Protein AF-A0A962ZY79-F1 (afdb_monomer)

Structure (mmCIF, N/CA/C/O backbone):
data_AF-A0A962ZY79-F1
#
_entry.id   AF-A0A962ZY79-F1
#
loop_
_atom_site.group_PDB
_atom_site.id
_atom_site.type_symbol
_atom_site.label_atom_id
_atom_site.label_alt_id
_atom_site.label_comp_id
_atom_site.label_asym_id
_atom_site.label_entity_id
_atom_site.label_seq_id
_atom_site.pdbx_PDB_ins_code
_atom_site.Cartn_x
_atom_site.Cartn_y
_atom_site.Cartn_z
_atom_site.occupancy
_atom_site.B_iso_or_equiv
_atom_site.auth_seq_id
_atom_site.auth_comp_id
_atom_site.auth_asym_id
_atom_site.auth_atom_id
_atom_site.pdbx_PDB_model_num
ATOM 1 N N . MET A 1 1 ? 5.409 23.076 5.716 1.00 83.31 1 MET A N 1
ATOM 2 C CA . MET A 1 1 ? 4.988 21.666 5.842 1.00 83.31 1 MET A CA 1
ATOM 3 C C . MET A 1 1 ? 5.632 21.120 7.094 1.00 83.31 1 MET A C 1
ATOM 5 O O . MET A 1 1 ? 6.811 21.381 7.299 1.00 83.31 1 MET A O 1
ATOM 9 N N . GLU A 1 2 ? 4.859 20.437 7.927 1.00 93.69 2 GLU A N 1
ATOM 10 C CA . GLU A 1 2 ? 5.348 19.798 9.148 1.00 93.69 2 GLU A CA 1
ATOM 11 C C . GLU A 1 2 ? 5.471 18.295 8.914 1.00 93.69 2 GLU A C 1
ATOM 13 O O . GLU A 1 2 ? 4.654 17.709 8.201 1.00 93.69 2 GLU A O 1
ATOM 18 N N . TYR A 1 3 ? 6.492 17.680 9.505 1.00 94.19 3 TYR A N 1
ATOM 19 C CA . TYR A 1 3 ? 6.781 16.260 9.341 1.00 94.19 3 TYR A CA 1
ATOM 20 C C . TYR A 1 3 ? 6.933 15.609 10.705 1.00 94.19 3 TYR A C 1
ATOM 22 O O . TYR A 1 3 ? 7.556 16.163 11.609 1.00 94.19 3 TYR A O 1
ATOM 30 N N . LEU A 1 4 ? 6.377 14.411 10.830 1.00 93.94 4 LEU A N 1
ATOM 31 C CA . LEU A 1 4 ? 6.447 13.616 12.041 1.00 93.94 4 LEU A CA 1
ATOM 32 C C . LEU A 1 4 ? 6.751 12.171 11.660 1.00 93.94 4 LEU A C 1
ATOM 34 O O . LEU A 1 4 ? 6.111 11.612 10.770 1.00 93.94 4 LEU A O 1
ATOM 38 N N . LEU A 1 5 ? 7.699 11.560 12.365 1.00 94.12 5 LEU A N 1
ATOM 39 C CA . LEU A 1 5 ? 7.971 10.136 12.244 1.00 94.12 5 LEU A CA 1
ATOM 40 C C . LEU A 1 5 ? 7.049 9.364 13.197 1.00 94.12 5 LEU A C 1
ATOM 42 O O . LEU A 1 5 ? 6.999 9.654 14.392 1.00 94.12 5 LEU A O 1
ATOM 46 N N . LYS A 1 6 ? 6.322 8.377 12.674 1.00 88.44 6 LYS A N 1
ATOM 47 C CA . LYS A 1 6 ? 5.504 7.441 13.456 1.00 88.44 6 LYS A CA 1
ATOM 48 C C . LYS A 1 6 ? 5.846 6.014 13.048 1.00 88.44 6 LYS A C 1
ATOM 50 O O . LYS A 1 6 ? 6.143 5.761 11.886 1.00 88.44 6 LYS A O 1
ATOM 55 N N . SER A 1 7 ? 5.773 5.102 14.009 1.00 89.75 7 SER A N 1
ATOM 56 C CA . SER A 1 7 ? 5.880 3.659 13.797 1.00 89.75 7 SER A CA 1
ATOM 57 C C . SER A 1 7 ? 4.629 2.992 14.361 1.00 89.75 7 SER A C 1
ATOM 59 O O . SER A 1 7 ? 4.092 3.451 15.372 1.00 89.75 7 SER A O 1
ATOM 61 N N . GLY A 1 8 ? 4.142 1.953 13.695 1.00 88.19 8 GLY A N 1
ATOM 62 C CA . GLY A 1 8 ? 2.929 1.240 14.077 1.00 88.19 8 GLY A CA 1
ATOM 63 C C . GLY A 1 8 ? 2.317 0.487 12.904 1.00 88.19 8 GLY A C 1
ATOM 64 O O . GLY A 1 8 ? 2.841 0.524 11.792 1.00 88.19 8 GLY A O 1
ATOM 65 N N . ASP A 1 9 ? 1.197 -0.180 13.172 1.00 91.19 9 ASP A N 1
ATOM 66 C CA . ASP A 1 9 ? 0.414 -0.879 12.155 1.00 91.19 9 ASP A CA 1
ATOM 67 C C . ASP A 1 9 ? -0.217 0.128 11.174 1.00 91.19 9 ASP A C 1
ATOM 69 O O . ASP A 1 9 ? -1.003 0.979 11.611 1.00 91.19 9 ASP A O 1
ATOM 73 N N . PRO A 1 10 ? 0.089 0.049 9.864 1.00 91.62 10 PRO A N 1
ATOM 74 C CA . PRO A 1 10 ? -0.458 0.961 8.868 1.00 91.62 10 PRO A CA 1
ATOM 75 C C . PRO A 1 10 ? -1.990 0.896 8.768 1.00 91.62 10 PRO A C 1
ATOM 77 O O . PRO A 1 10 ? -2.608 1.926 8.496 1.00 91.62 10 PRO A O 1
ATOM 80 N N . ALA A 1 11 ? -2.626 -0.254 9.028 1.00 92.06 11 ALA A N 1
ATOM 81 C CA . ALA A 1 11 ? -4.083 -0.399 8.919 1.00 92.06 11 ALA A CA 1
ATOM 82 C C . ALA A 1 11 ? -4.840 0.383 10.012 1.00 92.06 11 ALA A C 1
ATOM 84 O O . ALA A 1 11 ? -5.933 0.914 9.780 1.00 92.06 11 ALA A O 1
ATOM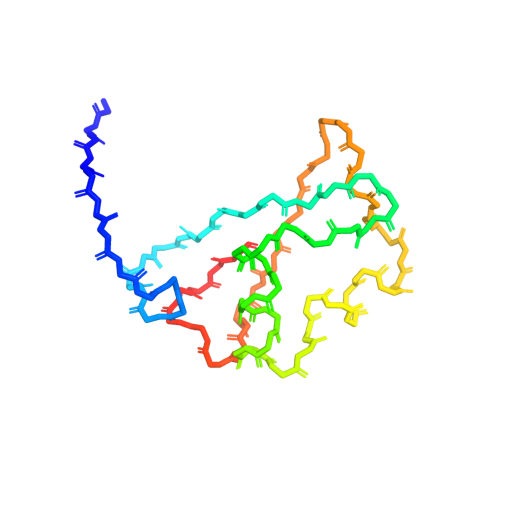 85 N N . GLY A 1 12 ? -4.235 0.506 11.197 1.00 92.69 12 GLY A N 1
ATOM 86 C CA . GLY A 1 12 ? -4.775 1.241 12.343 1.00 92.69 12 GLY A CA 1
ATOM 87 C C . GLY A 1 12 ? -4.507 2.752 12.333 1.00 92.69 12 GLY A C 1
ATOM 88 O O . GLY A 1 12 ? -4.993 3.470 13.214 1.00 92.69 12 GLY A O 1
ATOM 89 N N . LEU A 1 13 ? -3.733 3.273 11.373 1.00 91.94 13 LEU A N 1
ATOM 90 C CA . LEU A 1 13 ? -3.367 4.690 11.346 1.00 91.94 13 LEU A CA 1
ATOM 91 C C . LEU A 1 13 ? -4.559 5.573 10.956 1.00 91.94 13 LEU A C 1
ATOM 93 O O . LEU A 1 13 ? -5.024 5.586 9.817 1.00 91.94 13 LEU A O 1
ATOM 97 N N . LYS A 1 14 ? -5.004 6.403 11.904 1.00 89.88 14 LYS A N 1
ATOM 98 C CA . LYS A 1 14 ? -6.007 7.448 11.664 1.00 89.88 14 LYS A CA 1
ATOM 99 C C . LYS A 1 14 ? -5.367 8.631 10.943 1.00 89.88 14 LYS A C 1
ATOM 101 O O . LYS A 1 14 ? -4.800 9.526 11.570 1.00 89.88 14 LYS A O 1
ATOM 106 N N . THR A 1 15 ? -5.451 8.614 9.621 1.00 91.88 15 THR A N 1
ATOM 107 C CA . THR A 1 15 ? -5.005 9.693 8.732 1.00 91.88 15 THR A CA 1
ATOM 108 C C . THR A 1 15 ? -6.026 9.920 7.622 1.00 91.88 15 THR A C 1
ATOM 110 O O . THR A 1 15 ? -6.858 9.058 7.338 1.00 91.88 15 THR A O 1
ATOM 113 N N . SER A 1 16 ? -5.971 11.082 6.977 1.00 92.31 16 SER A N 1
ATOM 114 C CA . SER A 1 16 ? -6.860 11.423 5.865 1.00 92.31 16 SER A CA 1
ATOM 115 C C . SER A 1 16 ? -6.494 10.717 4.555 1.00 92.31 16 SER A C 1
ATOM 117 O O . SER A 1 16 ? -7.342 10.644 3.666 1.00 92.31 16 SER A O 1
ATOM 119 N N . CYS A 1 17 ? -5.249 10.260 4.407 1.00 94.44 17 CYS A N 1
ATOM 120 C CA . CYS A 1 17 ? -4.773 9.460 3.281 1.00 94.44 17 CYS A CA 1
ATOM 121 C C . CYS A 1 17 ? -3.538 8.662 3.706 1.00 94.44 17 CYS A C 1
ATOM 123 O O . CYS A 1 17 ? -2.626 9.223 4.325 1.00 94.44 17 CYS A O 1
ATOM 125 N N . LEU A 1 18 ? -3.505 7.380 3.359 1.00 94.94 18 LEU A N 1
ATOM 126 C CA . LEU A 1 18 ? -2.288 6.574 3.329 1.00 94.94 18 LEU A CA 1
ATOM 127 C C . LEU A 1 18 ? -1.720 6.581 1.910 1.00 94.94 18 LEU A C 1
ATOM 129 O O . LEU A 1 18 ? -2.451 6.814 0.957 1.00 94.94 18 LEU A O 1
ATOM 133 N N . VAL A 1 19 ? -0.413 6.372 1.779 1.00 95.19 19 VAL A N 1
ATOM 134 C CA . VAL A 1 19 ? 0.258 6.232 0.482 1.00 95.19 19 VAL A CA 1
ATOM 135 C C . VAL A 1 19 ? 1.159 5.015 0.577 1.00 95.19 19 VAL A C 1
ATOM 137 O O . VAL A 1 19 ? 1.985 4.932 1.488 1.00 95.19 19 VAL A O 1
ATOM 140 N N . VAL A 1 20 ? 1.005 4.077 -0.355 1.00 95.12 20 VAL A N 1
ATOM 141 C CA . VAL A 1 20 ? 1.818 2.860 -0.410 1.00 95.12 20 VAL A CA 1
ATOM 142 C C . VAL A 1 20 ? 2.390 2.615 -1.796 1.00 95.12 20 VAL A C 1
ATOM 144 O O . VAL A 1 20 ? 1.820 3.007 -2.811 1.00 95.12 20 VAL A O 1
ATOM 147 N N . GLY A 1 21 ? 3.548 1.958 -1.830 1.00 94.81 21 GLY A N 1
ATOM 148 C CA . GLY A 1 21 ? 4.225 1.612 -3.072 1.00 94.81 21 GLY A CA 1
ATOM 149 C C . GLY A 1 21 ? 3.633 0.362 -3.719 1.00 94.81 21 GLY A C 1
ATOM 150 O O . GLY A 1 21 ? 3.452 -0.664 -3.057 1.00 94.81 21 GLY A O 1
ATOM 151 N N . ILE A 1 22 ? 3.407 0.442 -5.027 1.00 95.69 22 ILE A N 1
ATOM 152 C CA . ILE A 1 22 ? 3.100 -0.691 -5.899 1.00 95.69 22 ILE A CA 1
ATOM 153 C C . ILE A 1 22 ? 4.152 -0.686 -7.005 1.00 95.69 22 ILE A C 1
ATOM 155 O O . ILE A 1 22 ? 4.317 0.315 -7.701 1.00 95.69 22 ILE A O 1
ATOM 159 N N . TYR A 1 23 ? 4.876 -1.785 -7.145 1.00 94.31 23 TYR A N 1
ATOM 160 C CA . TYR A 1 23 ? 5.892 -1.959 -8.169 1.00 94.31 23 TYR A CA 1
ATOM 161 C C . TYR A 1 23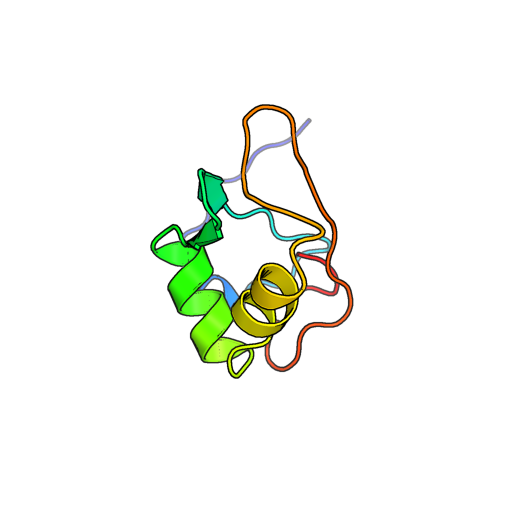 ? 5.268 -2.334 -9.517 1.00 94.31 23 TYR A C 1
ATOM 163 O O . TYR A 1 23 ? 4.094 -2.712 -9.624 1.00 94.31 23 TYR A O 1
ATOM 171 N N . ALA A 1 24 ? 6.085 -2.236 -10.566 1.00 92.75 24 ALA A N 1
ATOM 172 C CA . ALA A 1 24 ? 5.673 -2.552 -11.923 1.00 92.75 24 ALA A CA 1
ATOM 173 C C . ALA A 1 24 ? 5.069 -3.961 -12.010 1.00 92.75 24 ALA A C 1
ATOM 175 O O . ALA A 1 24 ? 5.511 -4.887 -11.337 1.00 92.75 24 ALA A O 1
ATOM 176 N N . ARG A 1 25 ? 4.079 -4.122 -12.896 1.00 90.44 25 ARG A N 1
ATOM 177 C CA . ARG A 1 25 ? 3.274 -5.351 -13.046 1.00 90.44 25 ARG A CA 1
ATOM 178 C C . ARG A 1 25 ? 2.350 -5.633 -11.851 1.00 90.44 25 ARG A C 1
ATOM 180 O O . ARG A 1 25 ? 1.858 -6.749 -11.724 1.00 90.44 25 ARG A O 1
ATOM 187 N N . GLY A 1 26 ? 2.068 -4.621 -11.024 1.00 91.25 26 GLY A N 1
ATOM 188 C CA . GLY A 1 26 ? 1.134 -4.732 -9.901 1.00 91.25 26 GLY A CA 1
ATOM 189 C C . GLY A 1 26 ? 1.689 -5.520 -8.712 1.00 91.25 26 GLY A C 1
ATOM 190 O O . GLY A 1 26 ? 0.922 -6.120 -7.961 1.00 91.25 26 GLY A O 1
ATOM 191 N N . GLU A 1 27 ? 3.009 -5.559 -8.545 1.00 94.00 27 GLU A N 1
ATOM 192 C CA . GLU A 1 27 ? 3.633 -6.203 -7.392 1.00 94.00 27 GLU A CA 1
ATOM 193 C C . GLU A 1 27 ? 3.489 -5.310 -6.150 1.00 94.00 27 GLU A C 1
ATOM 195 O O . GLU A 1 27 ? 3.854 -4.137 -6.150 1.00 94.00 27 GLU A O 1
ATOM 200 N N . LEU A 1 28 ? 2.913 -5.854 -5.079 1.00 95.62 28 LEU A N 1
ATOM 201 C CA . LEU A 1 28 ? 2.700 -5.110 -3.840 1.00 95.62 28 LEU A CA 1
ATOM 202 C C . LEU A 1 28 ? 4.019 -4.966 -3.077 1.00 95.62 28 LEU A C 1
ATOM 204 O O . LEU A 1 28 ? 4.710 -5.959 -2.854 1.00 95.62 28 LEU A O 1
ATOM 208 N N . SER A 1 29 ? 4.327 -3.759 -2.594 1.00 95.88 29 SER A N 1
ATOM 209 C CA . SER A 1 29 ? 5.319 -3.613 -1.520 1.00 95.88 29 SER A CA 1
ATOM 210 C C . SER A 1 29 ? 4.876 -4.361 -0.260 1.00 95.88 29 SER A C 1
ATOM 212 O O . SER A 1 29 ? 3.696 -4.677 -0.102 1.00 95.88 29 SER A O 1
ATOM 214 N N . GLN A 1 30 ? 5.804 -4.615 0.666 1.00 95.12 30 GLN A N 1
ATOM 215 C CA . GLN A 1 30 ? 5.493 -5.312 1.917 1.00 95.12 30 GLN A CA 1
ATOM 216 C C . GLN A 1 30 ? 4.319 -4.653 2.667 1.00 95.12 30 GLN A C 1
ATOM 218 O O . GLN A 1 30 ? 3.334 -5.318 2.975 1.00 95.12 30 GLN A O 1
ATOM 223 N N . THR A 1 31 ? 4.369 -3.334 2.860 1.00 94.75 31 THR A N 1
ATOM 224 C CA . THR A 1 31 ? 3.295 -2.572 3.518 1.00 94.75 31 THR A CA 1
ATOM 225 C C . THR A 1 31 ? 1.984 -2.617 2.728 1.00 94.75 31 THR A C 1
ATOM 227 O O . THR A 1 31 ? 0.910 -2.730 3.313 1.00 94.75 31 THR A O 1
ATOM 230 N N . ALA A 1 32 ? 2.041 -2.569 1.391 1.00 95.69 32 ALA A N 1
ATOM 231 C CA . ALA A 1 32 ? 0.843 -2.704 0.563 1.00 95.69 32 ALA A CA 1
ATOM 232 C C . ALA A 1 32 ? 0.229 -4.111 0.660 1.00 95.69 32 ALA A C 1
ATOM 234 O O . ALA A 1 32 ? -0.990 -4.246 0.625 1.00 95.69 32 ALA A O 1
ATOM 235 N N . ALA A 1 33 ? 1.046 -5.158 0.809 1.00 96.19 33 ALA A N 1
ATOM 236 C CA . ALA A 1 33 ? 0.575 -6.525 1.007 1.00 96.19 33 ALA A CA 1
ATOM 237 C C . ALA A 1 33 ? -0.083 -6.720 2.381 1.00 96.19 33 ALA A C 1
ATOM 239 O O . ALA A 1 33 ? -1.111 -7.390 2.464 1.00 96.19 33 ALA A O 1
ATOM 240 N N . GLU A 1 34 ? 0.463 -6.114 3.436 1.00 95.06 34 GLU A N 1
ATOM 241 C CA . GLU A 1 34 ? -0.144 -6.098 4.775 1.00 95.06 34 GLU A CA 1
ATOM 242 C C . GLU A 1 34 ? -1.513 -5.393 4.757 1.00 95.06 34 GLU A C 1
ATOM 244 O O . GLU A 1 34 ? -2.498 -5.923 5.274 1.00 95.06 34 GLU A O 1
ATOM 249 N N . LEU A 1 35 ? -1.618 -4.249 4.070 1.00 95.31 35 LEU A N 1
ATOM 250 C CA . LEU A 1 35 ? -2.888 -3.533 3.895 1.00 95.31 35 LEU A CA 1
ATOM 251 C C . LEU A 1 35 ? -3.883 -4.286 3.003 1.00 95.31 35 LEU A C 1
ATOM 253 O O . LEU A 1 35 ? -5.084 -4.274 3.274 1.00 95.31 35 LEU A O 1
ATOM 257 N N . ASP A 1 36 ? -3.415 -4.971 1.958 1.00 96.12 36 ASP A N 1
ATOM 258 C CA . ASP A 1 36 ? -4.255 -5.844 1.129 1.00 96.12 36 ASP A CA 1
ATOM 259 C C . ASP A 1 36 ? -4.843 -6.982 1.971 1.00 96.12 36 ASP A C 1
ATOM 261 O O . ASP A 1 36 ? -6.032 -7.266 1.877 1.00 96.12 36 ASP A O 1
ATOM 265 N N . GLN A 1 37 ? -4.044 -7.597 2.847 1.00 95.94 37 GLN A N 1
ATOM 266 C CA . GLN A 1 37 ? -4.530 -8.628 3.766 1.00 95.94 37 GLN A CA 1
ATOM 267 C C . GLN A 1 37 ? -5.562 -8.074 4.753 1.00 95.94 37 GLN A C 1
ATOM 269 O O . GLN A 1 37 ? -6.632 -8.666 4.895 1.00 95.94 37 GLN A O 1
ATOM 274 N N . ALA A 1 38 ? -5.284 -6.929 5.385 1.00 95.25 38 ALA A N 1
ATOM 275 C CA . ALA A 1 38 ? -6.217 -6.284 6.310 1.00 95.25 38 ALA A CA 1
ATOM 276 C C . ALA A 1 38 ? -7.549 -5.927 5.624 1.00 95.25 38 ALA A C 1
ATOM 278 O O . ALA A 1 38 ? -8.623 -6.178 6.173 1.00 95.25 38 ALA A O 1
ATOM 279 N N . SER A 1 39 ? -7.487 -5.431 4.385 1.00 94.94 39 SER A N 1
ATOM 280 C CA . SER A 1 39 ? -8.659 -5.080 3.572 1.00 94.94 39 SER A CA 1
ATOM 281 C C . SER A 1 39 ? -9.335 -6.261 2.865 1.00 94.94 39 SER A C 1
ATOM 283 O O . SER A 1 39 ? -10.265 -6.064 2.089 1.00 94.94 39 SER A O 1
ATOM 285 N N . GLY A 1 40 ? -8.922 -7.507 3.116 1.00 94.75 40 GLY A N 1
ATOM 286 C CA . GLY A 1 40 ? -9.575 -8.686 2.532 1.00 94.75 40 GLY A CA 1
ATOM 287 C C . GLY A 1 40 ? -9.293 -8.904 1.038 1.00 94.75 40 GLY A C 1
ATOM 288 O O . GLY A 1 40 ? -10.068 -9.571 0.348 1.00 94.75 40 GLY A O 1
ATOM 289 N N . GLY A 1 41 ? -8.180 -8.376 0.528 1.00 95.25 41 GLY A N 1
ATOM 290 C CA . GLY A 1 41 ? -7.713 -8.576 -0.845 1.00 95.25 41 GLY A CA 1
ATOM 291 C C . GLY A 1 41 ? -8.213 -7.536 -1.851 1.00 95.25 41 GLY A C 1
ATOM 292 O O . GLY A 1 41 ? -8.141 -7.779 -3.061 1.00 95.25 41 GLY A O 1
ATOM 293 N N . GLU A 1 42 ? -8.774 -6.416 -1.389 1.00 94.38 42 GLU A N 1
ATOM 294 C CA . GLU A 1 42 ? -9.365 -5.391 -2.258 1.00 94.38 42 GLU A CA 1
ATOM 295 C C . GLU A 1 42 ? -8.333 -4.700 -3.159 1.00 94.38 42 GLU A C 1
ATOM 297 O O . GLU A 1 42 ? -8.620 -4.439 -4.330 1.00 94.38 42 GLU A O 1
ATOM 302 N N . ILE A 1 43 ? -7.102 -4.491 -2.683 1.00 94.69 43 ILE A N 1
ATOM 303 C CA . ILE A 1 43 ? -6.033 -3.887 -3.492 1.00 94.69 43 ILE A CA 1
ATOM 304 C C . ILE A 1 43 ? -5.678 -4.822 -4.653 1.00 94.69 43 ILE A C 1
ATOM 306 O O . ILE A 1 43 ? -5.618 -4.401 -5.808 1.00 94.69 43 ILE A O 1
ATOM 310 N N . ARG A 1 44 ? -5.526 -6.126 -4.404 1.00 94.62 44 ARG A N 1
ATOM 311 C CA . ARG A 1 44 ? -5.296 -7.100 -5.482 1.00 94.62 44 ARG A CA 1
ATOM 312 C C . ARG A 1 44 ? -6.480 -7.224 -6.428 1.00 94.62 44 ARG A C 1
ATOM 314 O O . ARG A 1 44 ? -6.270 -7.392 -7.629 1.00 94.62 44 ARG A O 1
ATOM 321 N N . ARG A 1 45 ? -7.718 -7.164 -5.928 1.00 94.19 45 ARG A N 1
ATOM 322 C CA . ARG A 1 45 ? -8.920 -7.145 -6.782 1.00 94.19 45 ARG A CA 1
ATOM 323 C C . ARG A 1 45 ? -8.924 -5.926 -7.695 1.00 94.19 45 ARG A C 1
ATOM 325 O O . ARG A 1 45 ? -9.249 -6.068 -8.871 1.00 94.19 45 ARG A O 1
ATOM 332 N N . PHE A 1 46 ? -8.522 -4.768 -7.177 1.00 93.69 46 PHE A N 1
ATOM 333 C CA . PHE A 1 46 ? -8.335 -3.554 -7.959 1.00 93.69 46 PHE A CA 1
ATOM 334 C C . PHE A 1 46 ? -7.271 -3.746 -9.051 1.00 93.69 46 PHE A C 1
ATOM 336 O O . PHE A 1 46 ? -7.564 -3.556 -10.229 1.00 93.69 46 PHE A O 1
ATOM 343 N N . LEU A 1 47 ? -6.075 -4.221 -8.694 1.00 93.56 47 LEU A N 1
ATOM 344 C CA . LEU A 1 47 ? -4.974 -4.430 -9.645 1.00 93.56 47 LEU A CA 1
ATOM 345 C C . LEU A 1 47 ? -5.313 -5.433 -10.753 1.00 93.56 47 LEU A C 1
ATOM 347 O O . LEU A 1 47 ? -4.909 -5.253 -11.900 1.00 93.56 47 LEU A O 1
ATOM 351 N N . LYS A 1 48 ? -6.106 -6.465 -10.442 1.00 93.44 48 LYS A N 1
ATOM 352 C CA . LYS A 1 48 ? -6.581 -7.447 -11.430 1.00 93.44 48 LYS A CA 1
ATOM 353 C C . LYS A 1 48 ? -7.462 -6.843 -12.525 1.00 93.44 48 LYS A C 1
ATOM 355 O O . LYS A 1 48 ? -7.585 -7.464 -13.575 1.00 93.44 48 LYS A O 1
ATOM 360 N N . ARG A 1 49 ? -8.055 -5.662 -12.312 1.00 92.12 49 ARG A N 1
ATOM 361 C CA . ARG A 1 49 ? -8.807 -4.952 -13.361 1.00 92.12 49 ARG A CA 1
ATOM 362 C C . ARG A 1 49 ? -7.899 -4.399 -14.458 1.00 92.12 49 ARG A C 1
ATOM 364 O O . ARG A 1 49 ? -8.350 -4.232 -15.581 1.00 92.12 49 ARG A O 1
ATOM 371 N N . GLY A 1 50 ? -6.618 -4.181 -14.156 1.00 89.50 50 GLY A N 1
ATOM 372 C CA . GLY A 1 50 ? -5.608 -3.777 -15.135 1.00 89.50 50 GLY A CA 1
ATOM 373 C C . GLY A 1 50 ? -5.510 -2.272 -15.392 1.00 89.50 50 GLY A C 1
ATOM 374 O O . GLY A 1 50 ? -4.577 -1.860 -16.085 1.00 89.50 50 GLY A O 1
ATOM 375 N N . ASP A 1 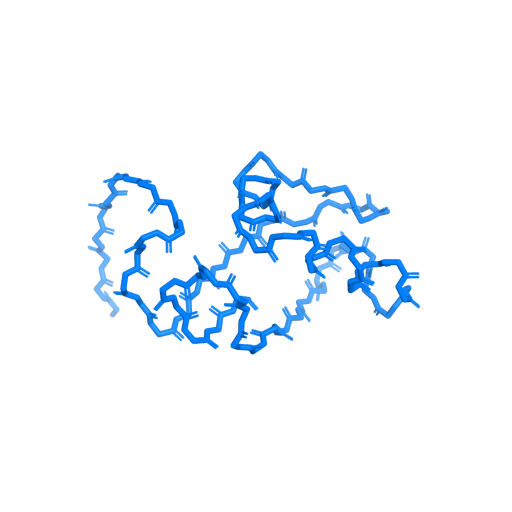51 ? -6.393 -1.462 -14.795 1.00 87.94 51 ASP A N 1
ATOM 376 C CA . ASP A 1 51 ? -6.394 0.009 -14.903 1.00 87.94 51 ASP A CA 1
ATOM 377 C C . ASP A 1 51 ? -5.120 0.646 -14.325 1.00 87.94 51 ASP A C 1
ATOM 379 O O . ASP A 1 51 ? -4.694 1.724 -14.737 1.00 87.94 51 ASP A O 1
ATOM 383 N N . PHE A 1 52 ? -4.470 -0.051 -13.393 1.00 92.88 52 PHE A N 1
ATOM 384 C CA . PHE A 1 52 ? -3.243 0.384 -12.746 1.00 92.88 52 PHE A CA 1
ATOM 385 C C . PHE A 1 52 ? -2.228 -0.757 -12.696 1.00 92.88 52 PHE A C 1
ATOM 387 O O . PHE A 1 52 ? -2.557 -1.880 -12.315 1.00 92.88 52 PHE A O 1
ATOM 394 N N . GLN A 1 53 ? -0.980 -0.466 -13.071 1.00 90.62 53 GLN A N 1
ATOM 395 C CA . GLN A 1 53 ? 0.082 -1.474 -13.195 1.00 90.62 53 GLN A CA 1
ATOM 396 C C . GLN A 1 53 ? 1.356 -1.114 -12.419 1.00 90.62 53 GLN A C 1
ATOM 398 O O . GLN A 1 53 ? 2.368 -1.798 -12.583 1.00 90.62 53 GLN A O 1
ATOM 403 N N . GLY A 1 54 ? 1.328 -0.054 -11.602 1.00 91.44 54 GLY A N 1
ATOM 404 C CA . GLY A 1 54 ? 2.474 0.372 -10.791 1.00 91.44 54 GLY A CA 1
ATOM 405 C C . GLY A 1 54 ? 3.675 0.833 -11.620 1.00 91.44 54 GLY A C 1
ATOM 406 O O . GLY A 1 54 ? 4.820 0.618 -11.227 1.00 91.44 54 GLY A O 1
ATOM 407 N N . ARG A 1 55 ? 3.448 1.401 -12.813 1.00 93.12 55 ARG A N 1
ATOM 408 C CA . ARG A 1 55 ? 4.542 2.002 -13.591 1.00 93.12 55 ARG A CA 1
ATOM 409 C C . ARG A 1 55 ? 4.990 3.294 -12.911 1.00 93.12 55 ARG A C 1
ATOM 411 O O . ARG A 1 55 ? 4.223 3.911 -12.175 1.00 93.12 55 ARG A O 1
ATOM 418 N N . ALA A 1 56 ? 6.222 3.712 -13.191 1.00 91.56 56 ALA A N 1
ATOM 419 C CA . ALA A 1 56 ? 6.704 5.013 -12.748 1.00 91.56 56 ALA A CA 1
ATOM 420 C C . ALA A 1 56 ? 5.711 6.119 -13.147 1.00 91.56 56 ALA A C 1
ATOM 422 O O . ALA A 1 56 ? 5.075 6.031 -14.198 1.00 91.56 56 ALA A O 1
ATOM 423 N N . GLU A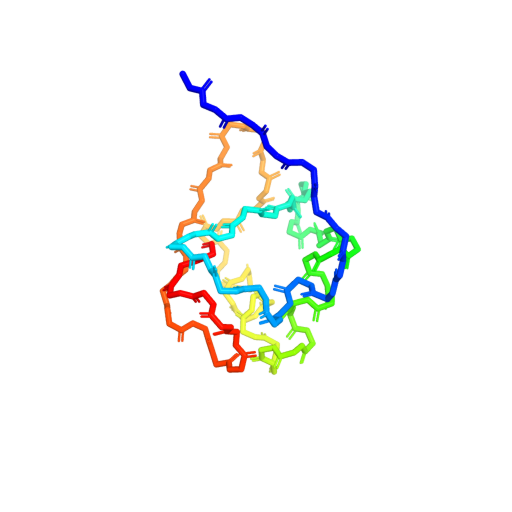 1 57 ? 5.576 7.122 -12.278 1.00 92.00 57 GLU A N 1
ATOM 424 C CA . GLU A 1 57 ? 4.686 8.282 -12.457 1.00 92.00 57 GLU A CA 1
ATOM 425 C C . GLU A 1 57 ? 3.179 7.969 -12.444 1.00 92.00 57 GLU A C 1
ATOM 427 O O . GLU A 1 57 ? 2.362 8.874 -12.606 1.00 92.00 57 GLU A O 1
ATOM 432 N N . GLN A 1 58 ? 2.779 6.719 -12.191 1.00 93.69 58 GLN A N 1
ATOM 433 C CA . GLN A 1 58 ? 1.379 6.380 -11.948 1.00 93.69 58 GLN A CA 1
ATOM 434 C C . GLN A 1 58 ? 1.033 6.517 -10.464 1.00 93.69 58 GLN A C 1
ATOM 436 O O . GLN A 1 58 ? 1.766 6.055 -9.591 1.00 93.69 58 GLN A O 1
ATOM 441 N N . ALA A 1 59 ? -0.138 7.083 -10.188 1.00 94.31 59 ALA A N 1
ATOM 442 C CA . ALA A 1 59 ? -0.758 7.095 -8.870 1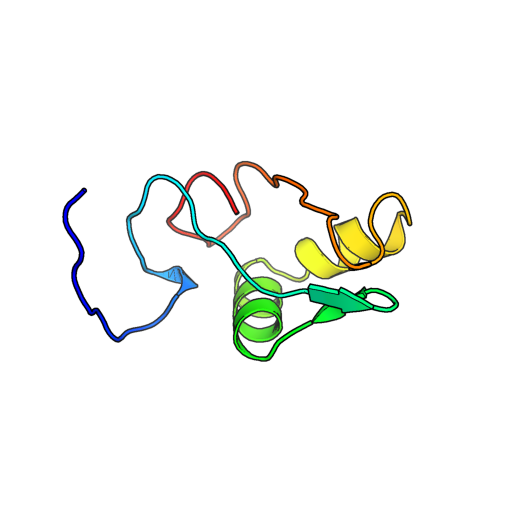.00 94.31 59 ALA A CA 1
ATOM 443 C C . ALA A 1 59 ? -2.258 6.843 -9.024 1.00 94.31 59 ALA A C 1
ATOM 445 O O . ALA A 1 59 ? -2.859 7.234 -10.025 1.00 94.31 59 ALA A O 1
ATOM 446 N N . GLN A 1 60 ? -2.855 6.181 -8.040 1.00 94.50 60 GLN A N 1
ATOM 447 C CA . GLN A 1 60 ? -4.265 5.836 -8.064 1.00 94.50 60 GLN A CA 1
ATOM 448 C C . GLN A 1 60 ? -4.826 5.881 -6.652 1.00 94.50 60 GL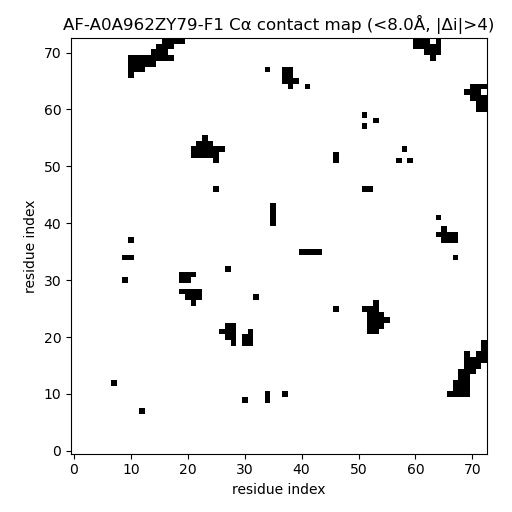N A C 1
ATOM 450 O O . GLN A 1 60 ? -4.229 5.315 -5.746 1.00 94.50 60 GLN A O 1
ATOM 455 N N . PHE A 1 61 ? -5.980 6.528 -6.501 1.00 94.62 61 PHE A N 1
ATOM 456 C CA . PHE A 1 61 ? -6.708 6.573 -5.240 1.00 94.62 61 PHE A CA 1
ATOM 457 C C . PHE A 1 61 ? -7.705 5.424 -5.145 1.00 94.62 61 PHE A C 1
ATOM 459 O O . PHE A 1 61 ? -8.440 5.153 -6.104 1.00 94.62 61 PHE A O 1
ATOM 466 N N . LEU A 1 62 ? -7.760 4.821 -3.963 1.00 94.00 62 LEU A N 1
ATOM 467 C CA . LEU A 1 62 ? -8.817 3.945 -3.485 1.00 94.00 62 LEU A CA 1
ATOM 468 C C . LEU A 1 62 ? -9.527 4.629 -2.314 1.00 94.00 62 LEU A C 1
ATOM 470 O O . LEU A 1 62 ? -8.903 5.270 -1.468 1.00 94.00 62 LEU A O 1
ATOM 474 N N . TYR A 1 63 ? -10.848 4.497 -2.278 1.00 95.06 63 TYR A N 1
ATOM 475 C CA . TYR A 1 63 ? -11.695 5.119 -1.265 1.00 95.06 63 TYR A CA 1
ATOM 476 C C . TYR A 1 63 ? -12.350 4.041 -0.415 1.00 95.06 63 TYR A C 1
ATOM 478 O O . TYR A 1 63 ? -12.746 3.004 -0.947 1.00 95.06 63 TYR A O 1
ATOM 486 N N . ASP A 1 64 ? -12.453 4.314 0.885 1.00 92.12 64 ASP A N 1
ATOM 487 C CA . ASP A 1 64 ? -13.224 3.518 1.843 1.00 92.12 64 ASP A CA 1
ATOM 488 C C . ASP A 1 64 ? -12.906 2.013 1.791 1.00 92.12 64 ASP A C 1
ATOM 490 O O . ASP A 1 64 ? -13.793 1.157 1.734 1.00 92.12 64 ASP A O 1
ATOM 494 N N . LEU A 1 65 ? -11.608 1.680 1.809 1.00 93.06 65 LEU A N 1
ATOM 495 C CA . LEU A 1 65 ? -11.167 0.291 1.905 1.00 93.06 65 LEU A CA 1
ATOM 496 C C . LEU A 1 65 ? -11.649 -0.321 3.230 1.00 93.06 65 LEU A C 1
ATOM 498 O O . LEU A 1 65 ? -11.456 0.277 4.294 1.00 93.06 65 LEU A O 1
ATOM 502 N N . PRO A 1 66 ? -12.238 -1.528 3.203 1.00 93.31 66 PRO A N 1
ATOM 503 C CA . PRO A 1 66 ? -12.710 -2.178 4.416 1.00 93.31 66 PRO A CA 1
ATOM 504 C C . PRO A 1 66 ? -11.540 -2.432 5.375 1.00 93.31 66 PRO A C 1
ATOM 506 O O . PRO A 1 66 ? -10.428 -2.725 4.944 1.00 93.31 66 PRO A O 1
ATOM 509 N N . ASN A 1 67 ? -11.800 -2.338 6.681 1.00 93.06 67 ASN A N 1
ATOM 510 C CA . ASN A 1 67 ? -10.832 -2.584 7.762 1.00 93.06 67 ASN A CA 1
ATOM 511 C C . ASN A 1 67 ? -9.578 -1.687 7.763 1.00 93.06 67 ASN A C 1
ATOM 513 O O . ASN A 1 67 ? -8.654 -1.942 8.535 1.00 93.06 67 ASN A O 1
ATOM 517 N N . ILE A 1 68 ? -9.541 -0.632 6.946 1.00 94.75 68 ILE A N 1
ATOM 518 C CA . ILE A 1 68 ? -8.489 0.384 6.973 1.00 94.75 68 ILE A CA 1
ATOM 519 C C . ILE A 1 68 ? -9.046 1.638 7.642 1.00 94.75 68 ILE A C 1
ATOM 521 O O . ILE A 1 68 ? -10.116 2.127 7.295 1.00 94.75 68 ILE A O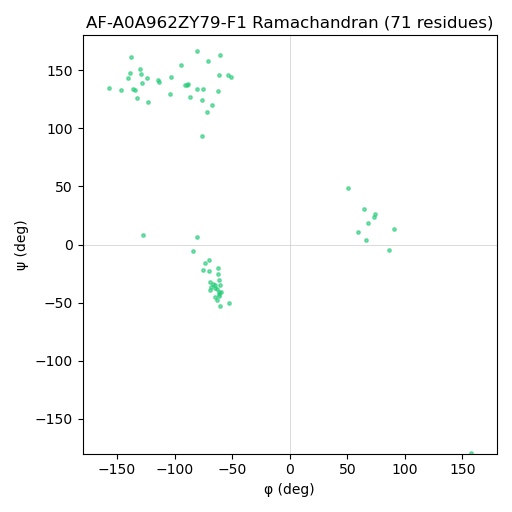 1
ATOM 525 N N . SER A 1 69 ? -8.322 2.170 8.627 1.00 93.88 69 SER A N 1
ATOM 526 C CA . SER A 1 69 ? -8.789 3.325 9.410 1.00 93.88 69 SER A CA 1
ATOM 527 C C . SER A 1 69 ? -8.723 4.653 8.645 1.00 93.88 69 SER A C 1
ATOM 529 O O . SER A 1 69 ? -9.309 5.645 9.081 1.00 93.88 69 SER A O 1
ATOM 531 N N . SER A 1 70 ? -7.980 4.699 7.537 1.00 92.25 70 SER A N 1
ATOM 532 C CA . SER A 1 70 ? -7.908 5.865 6.659 1.00 92.25 70 SER A CA 1
ATOM 533 C C . SER A 1 70 ? -8.995 5.808 5.591 1.00 92.25 70 SER A C 1
ATOM 535 O O . SER A 1 70 ? -9.193 4.773 4.966 1.00 92.25 70 SER A O 1
ATOM 537 N N . GLY A 1 71 ? -9.655 6.940 5.329 1.00 90.19 71 GLY A N 1
ATOM 538 C CA . GLY A 1 71 ? -10.683 7.020 4.282 1.00 90.19 71 GLY A CA 1
ATOM 539 C C . GLY A 1 71 ? -10.137 6.938 2.850 1.00 90.19 71 GLY A C 1
ATOM 540 O O . GLY A 1 71 ? -10.912 6.772 1.911 1.00 90.19 71 GLY A O 1
ATOM 541 N N . ARG A 1 72 ? -8.817 7.085 2.657 1.00 95.38 72 ARG A N 1
ATOM 542 C CA . ARG A 1 72 ? -8.167 7.049 1.337 1.00 95.38 72 ARG A CA 1
ATOM 543 C C . ARG A 1 72 ? -6.837 6.308 1.394 1.00 95.38 72 ARG A C 1
ATOM 545 O O . ARG A 1 72 ? -6.092 6.462 2.365 1.00 95.38 72 ARG A O 1
ATOM 552 N N . LEU A 1 73 ? -6.535 5.570 0.332 1.00 91.44 73 LEU A N 1
ATOM 553 C CA . LEU A 1 73 ? -5.267 4.877 0.105 1.00 91.44 73 LEU A CA 1
ATOM 554 C C . LEU A 1 73 ? -4.775 5.096 -1.326 1.00 91.44 73 LEU A C 1
ATOM 556 O O . LEU A 1 73 ? -5.642 5.184 -2.225 1.00 91.44 73 LEU A O 1
#

Foldseek 3Di:
DDDDDDDDQQQPDQDQEDDAAAAAQRRGDPSRVSVCVQLVNVSVVVVVVVPDGRDPPDDDKDADRPSGNHRID

pLDDT: mean 93.2, std 2.3, range [83.31, 96.19]

Sequence (73 aa):
MEYLLKSGDPAGLKTSCLVVGIYARGELSQTAAELDQASGGEIRRFLKRGDFQGRAEQAQFLYDLPNISSGRL

Radius of gyration: 12.25 Å; Cα contacts (8 Å, |Δi|>4): 95; chains: 1; bounding box: 21×30×29 Å

Nearest PDB structures (foldseek):
  3jru-assembly1_B  TM=9.653E-01  e=1.548E-05  Xanthomonas oryzae pv. oryzae
  1gyt-assembly2_I  TM=9.329E-01  e=2.027E-05  Escherichia coli K-12
  8pz0-assembly1_A  TM=9.587E-01  e=8.355E-05  Pseudomonas aeruginosa PA14
  3h8e-assembly1_A  TM=9.617E-01  e=1.094E-04  Pseudomonas putida
  3h8g-assembly1_D  TM=9.634E-01  e=1.252E-04  Pseudomonas putida

Solvent-accessible surface area (backbone atoms only — not comparable to full-atom values): 4465 Å² total; per-residue (Å²): 138,88,86,80,91,84,86,78,64,74,42,72,42,82,42,82,58,50,85,74,60,47,38,62,82,52,40,62,33,72,70,37,45,55,45,18,59,59,33,73,39,51,58,58,57,5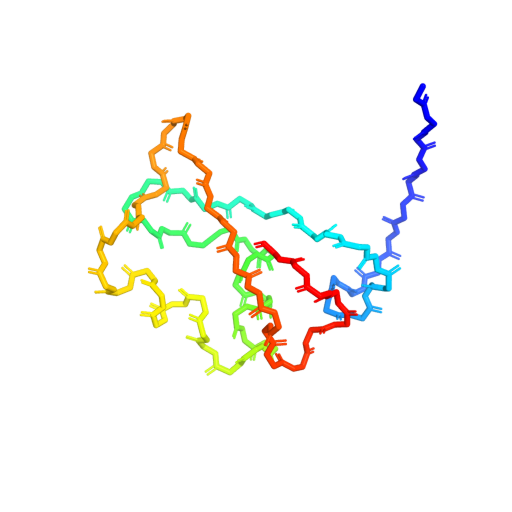3,37,72,70,60,88,50,40,32,47,88,97,63,84,76,84,45,70,67,52,53,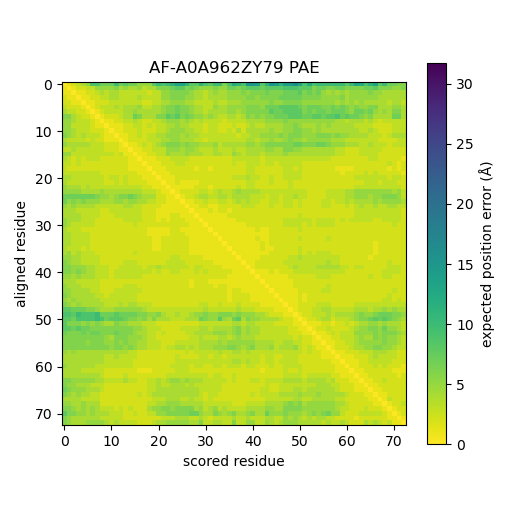76,38,56,22,57,25,60

Secondary structure (DSSP, 8-state):
-------S-GGG---S-----EEGGGEEPHHHHHHHHHTTSHHHHHHTTSS----TT-----BS-TT-SSSB-

Mean predicted aligned error: 3.14 Å